Protein AF-A0A194Q373-F1 (afdb_monomer)

Secondary structure (DSSP, 8-state):
--HHHHHHHHHHHHHHHHHHHHHHHHTSSEEE--TTT--SS--SS-TTS--S---TTEEEEE---GGGS--GGGEEEEEEE---EEES---SHHHHHT-TT-HHHHHHHHHHHHHHHHHHHHHHHHHHHHH-

Organism: Papilio xuthus (NCBI:txid66420)

Solvent-accessible surface area (backbone atoms only — not comparable to full-atom values): 8047 Å² total; per-residue (Å²): 140,67,71,67,58,61,51,50,53,53,52,50,54,52,49,52,52,49,53,51,51,52,56,54,57,72,64,70,49,56,42,60,56,48,76,90,69,39,66,98,73,73,64,61,86,60,93,31,63,62,93,60,97,63,59,75,50,44,40,60,39,77,70,56,65,72,86,82,46,66,40,55,81,25,48,38,95,52,70,41,77,55,88,46,72,35,47,75,62,69,90,38,73,51,53,73,68,68,40,87,79,38,66,74,62,59,56,46,56,60,50,50,53,56,51,50,52,52,51,50,54,54,50,50,52,54,49,49,76,73,77,108

pLDDT: mean 74.17, std 11.22, range [48.75, 96.19]

Foldseek 3Di:
DPVVVVVVVVVVVVVVVVVVVVVVVVLPFKAFDDPQADDPDRDSDDQAQAPDPDPRQKDFDFPDDPVSHHHNVRGDPDIDGGPAIDGPDCPDPCNVVVCSPPVVVVVVVVVCVVVVVVVVVVVVVVCVVPPD

Mean predicted aligned error: 12.2 Å

Sequence (132 aa):
MENDNEGNEKEIEVIEKKEVEIIETMEKFSRCRIPECEGQYPVYNTTWWPNKNIDRCTRPLLKELTGGTCTNDSFSDAVAVCTEWVYETNDTVVAALNLACQPWKINMIGTMHNIGMALAMMGAGWLCDRYV

Radius of gyration: 22.71 Å; Cα contacts (8 Å, |Δi|>4): 108; chains: 1; bounding box: 66×28×63 Å

Structure (mmCIF, N/CA/C/O backbone):
data_AF-A0A194Q373-F1
#
_entry.id   AF-A0A194Q373-F1
#
loop_
_atom_site.group_PDB
_atom_site.id
_atom_site.type_symbol
_atom_site.label_atom_id
_atom_site.label_alt_id
_atom_site.label_comp_id
_atom_site.label_asym_id
_atom_site.label_entity_id
_atom_site.label_seq_id
_atom_site.pdbx_PDB_ins_code
_atom_site.Cartn_x
_atom_site.Cartn_y
_atom_site.Cartn_z
_atom_site.occupancy
_atom_site.B_iso_or_equiv
_atom_site.auth_seq_id
_atom_site.auth_comp_id
_atom_site.auth_asym_id
_atom_site.auth_atom_id
_atom_site.pdbx_PDB_model_num
ATOM 1 N N . MET A 1 1 ? 44.109 -13.020 -7.050 1.00 48.75 1 MET A N 1
ATOM 2 C CA . MET A 1 1 ? 42.808 -13.033 -7.750 1.00 48.75 1 MET A CA 1
ATOM 3 C C . MET A 1 1 ? 41.696 -13.573 -6.841 1.00 48.75 1 MET A C 1
ATOM 5 O O . MET A 1 1 ? 40.736 -14.122 -7.350 1.00 48.75 1 MET A O 1
ATOM 9 N N . GLU A 1 2 ? 41.802 -13.419 -5.512 1.00 51.16 2 GLU A N 1
ATOM 10 C CA . GLU A 1 2 ? 40.775 -13.887 -4.554 1.00 51.16 2 GLU A CA 1
ATOM 11 C C . GLU A 1 2 ? 40.077 -12.710 -3.838 1.00 51.16 2 GLU A C 1
ATOM 13 O O . GLU A 1 2 ? 38.953 -12.839 -3.373 1.00 51.16 2 GLU A O 1
ATOM 18 N N . ASN A 1 3 ? 40.699 -11.522 -3.832 1.00 50.38 3 ASN A N 1
ATOM 19 C CA . ASN A 1 3 ? 40.211 -10.340 -3.108 1.00 50.38 3 ASN A CA 1
ATOM 20 C C . ASN A 1 3 ? 39.096 -9.568 -3.842 1.00 50.38 3 ASN A C 1
ATOM 22 O O . ASN A 1 3 ? 38.404 -8.769 -3.219 1.00 50.38 3 ASN A O 1
ATOM 26 N N . ASP A 1 4 ? 38.920 -9.793 -5.147 1.00 53.31 4 ASP A N 1
ATOM 27 C CA . ASP A 1 4 ? 37.922 -9.079 -5.958 1.00 53.31 4 ASP A CA 1
ATOM 28 C C . ASP A 1 4 ? 36.523 -9.723 -5.854 1.00 53.31 4 ASP A C 1
ATOM 30 O O . ASP A 1 4 ? 35.511 -9.041 -6.013 1.00 53.31 4 ASP A O 1
ATOM 34 N N . ASN A 1 5 ? 36.446 -11.023 -5.532 1.00 55.12 5 ASN A N 1
ATOM 35 C CA . ASN A 1 5 ? 35.170 -11.719 -5.316 1.00 55.12 5 ASN A CA 1
ATOM 36 C C . ASN A 1 5 ? 34.545 -11.363 -3.961 1.00 55.12 5 ASN A C 1
ATOM 38 O O . ASN A 1 5 ? 33.350 -11.096 -3.896 1.00 55.12 5 ASN A O 1
ATOM 42 N N . GLU A 1 6 ? 35.351 -11.276 -2.899 1.00 55.47 6 GLU A N 1
ATOM 43 C CA . GLU A 1 6 ? 34.853 -10.943 -1.557 1.00 55.47 6 GLU A CA 1
ATOM 44 C C . GLU A 1 6 ? 34.407 -9.469 -1.440 1.00 55.47 6 GLU A C 1
ATOM 46 O O . GLU A 1 6 ? 33.537 -9.137 -0.635 1.00 55.47 6 GLU A O 1
ATOM 51 N N . GLY A 1 7 ? 34.966 -8.575 -2.267 1.00 59.47 7 GLY A N 1
ATOM 52 C CA . GLY A 1 7 ? 34.501 -7.190 -2.398 1.00 59.47 7 GLY A CA 1
ATOM 53 C C . GLY A 1 7 ? 33.138 -7.079 -3.089 1.00 59.47 7 GLY A C 1
ATOM 54 O O . GLY A 1 7 ? 32.255 -6.393 -2.580 1.00 59.47 7 GLY A O 1
ATOM 55 N N . ASN A 1 8 ? 32.945 -7.805 -4.196 1.00 56.56 8 ASN A N 1
ATOM 56 C CA . ASN A 1 8 ? 31.670 -7.840 -4.920 1.00 56.56 8 ASN A CA 1
ATOM 57 C C . ASN A 1 8 ? 30.547 -8.485 -4.096 1.00 56.56 8 ASN A C 1
ATOM 59 O O . ASN A 1 8 ? 29.430 -7.983 -4.101 1.00 56.56 8 ASN A O 1
ATOM 63 N N . GLU A 1 9 ? 30.826 -9.558 -3.355 1.00 65.81 9 GLU A N 1
ATOM 64 C CA . GLU A 1 9 ? 29.820 -10.230 -2.520 1.00 65.81 9 GLU A CA 1
ATOM 65 C C . GLU A 1 9 ? 29.308 -9.316 -1.393 1.00 65.81 9 GLU A C 1
ATOM 67 O O . GLU A 1 9 ? 28.106 -9.237 -1.149 1.00 65.81 9 GLU A O 1
ATOM 72 N N . LYS A 1 10 ? 30.201 -8.529 -0.778 1.00 70.19 10 LYS A N 1
ATOM 73 C CA . LYS A 1 10 ? 29.833 -7.534 0.243 1.00 70.19 10 LYS A CA 1
ATOM 74 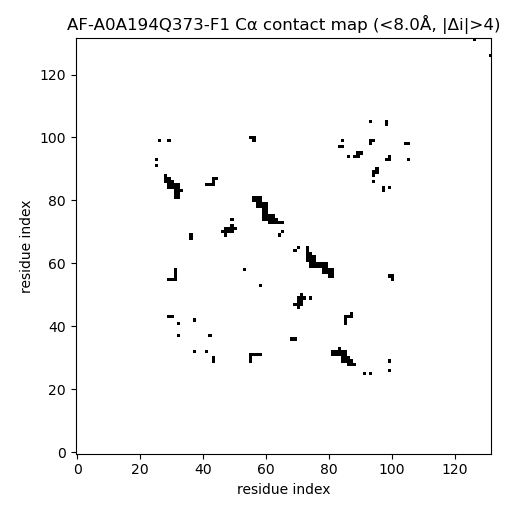C C . LYS A 1 10 ? 29.069 -6.348 -0.340 1.00 70.19 10 LYS A C 1
ATOM 76 O O . LYS A 1 10 ? 28.190 -5.809 0.327 1.00 70.19 10 LYS A O 1
ATOM 81 N N . GLU A 1 11 ? 29.382 -5.932 -1.564 1.00 72.19 11 GLU A N 1
ATOM 82 C CA . GLU A 1 11 ? 28.635 -4.877 -2.255 1.00 72.19 11 GLU A CA 1
ATOM 83 C C . GLU A 1 11 ? 27.217 -5.345 -2.616 1.00 72.19 11 GLU A C 1
ATOM 85 O O . GLU A 1 11 ? 26.255 -4.617 -2.372 1.00 72.19 11 GLU A O 1
ATOM 90 N N . ILE A 1 12 ? 27.069 -6.590 -3.081 1.00 69.75 12 ILE A N 1
ATOM 91 C CA . ILE A 1 12 ? 25.771 -7.221 -3.362 1.00 69.75 12 ILE A CA 1
ATOM 92 C C . ILE A 1 12 ? 24.933 -7.346 -2.082 1.00 69.75 12 ILE A C 1
ATOM 94 O O . ILE A 1 12 ? 23.765 -6.968 -2.091 1.00 69.75 12 ILE A O 1
ATOM 98 N N . GLU A 1 13 ? 25.519 -7.772 -0.958 1.00 72.06 13 GLU A N 1
ATOM 99 C CA . GLU A 1 13 ? 24.804 -7.882 0.324 1.00 72.06 13 GLU A CA 1
ATOM 100 C C . GLU A 1 13 ? 24.332 -6.510 0.854 1.00 72.06 13 GLU A C 1
ATOM 102 O O . GLU A 1 13 ? 23.273 -6.388 1.473 1.00 72.06 13 GLU A O 1
ATOM 107 N N . VAL A 1 14 ? 25.100 -5.443 0.594 1.00 75.12 14 VAL A N 1
ATOM 108 C CA . VAL A 1 14 ? 24.719 -4.058 0.924 1.00 75.12 14 VAL A CA 1
ATOM 109 C C . VAL A 1 14 ? 23.603 -3.552 0.009 1.00 75.12 14 VAL A C 1
ATOM 111 O O . VAL A 1 14 ? 22.728 -2.815 0.471 1.00 75.12 14 VAL A O 1
ATOM 114 N N . ILE A 1 15 ? 23.616 -3.932 -1.269 1.00 66.12 15 ILE A N 1
ATOM 115 C CA . ILE A 1 15 ? 22.561 -3.590 -2.229 1.00 66.12 15 ILE A CA 1
ATOM 116 C C . ILE A 1 15 ? 21.260 -4.319 -1.867 1.00 66.12 15 ILE A C 1
ATOM 118 O O . ILE A 1 15 ? 20.231 -3.657 -1.754 1.00 66.12 15 ILE A O 1
ATOM 122 N N . GLU A 1 16 ? 21.307 -5.621 -1.569 1.00 67.94 16 GLU A N 1
ATOM 123 C CA . GLU A 1 16 ? 20.138 -6.385 -1.109 1.00 67.94 16 GLU A CA 1
ATOM 124 C C . GLU A 1 16 ? 19.581 -5.833 0.209 1.00 67.94 16 GLU A C 1
ATOM 126 O O . GLU A 1 16 ? 18.374 -5.634 0.330 1.00 67.94 16 GLU A O 1
ATOM 131 N N . LYS A 1 17 ? 20.437 -5.500 1.188 1.00 67.25 17 LYS A N 1
ATOM 132 C CA . LYS A 1 17 ? 19.983 -4.864 2.440 1.00 67.25 17 LYS A CA 1
ATOM 133 C C . LYS A 1 17 ? 19.299 -3.523 2.198 1.00 67.25 17 LYS A C 1
ATOM 135 O O . LYS A 1 17 ? 18.291 -3.243 2.840 1.00 67.25 17 LYS A O 1
ATOM 140 N N . LYS A 1 18 ? 19.810 -2.708 1.272 1.00 65.44 18 LYS A N 1
ATOM 141 C CA . LYS A 1 18 ? 19.181 -1.431 0.907 1.00 65.44 18 LYS A CA 1
ATOM 142 C C . LYS A 1 18 ? 17.860 -1.622 0.174 1.00 65.44 18 LYS A C 1
ATOM 144 O O . LYS A 1 18 ? 16.928 -0.874 0.446 1.00 65.44 18 LYS A O 1
ATOM 149 N N . GLU A 1 19 ? 17.750 -2.594 -0.728 1.00 64.56 19 GLU A N 1
ATOM 150 C CA . GLU A 1 19 ? 16.474 -2.907 -1.381 1.00 64.56 19 GLU A CA 1
ATOM 151 C C . GLU A 1 19 ? 15.437 -3.393 -0.366 1.00 64.56 19 GLU A C 1
ATOM 153 O O . GLU A 1 19 ? 14.309 -2.907 -0.383 1.00 64.56 19 GLU A O 1
ATOM 158 N N . VAL A 1 20 ? 15.820 -4.265 0.572 1.00 59.88 20 VAL A N 1
ATOM 159 C CA . VAL A 1 20 ? 14.942 -4.709 1.666 1.00 59.88 20 VAL A CA 1
ATOM 160 C C . VAL A 1 20 ? 14.512 -3.529 2.542 1.00 59.88 20 VAL A C 1
ATOM 162 O O . VAL A 1 20 ? 13.328 -3.401 2.833 1.00 59.88 20 VAL A O 1
ATOM 165 N N . GLU A 1 21 ? 15.421 -2.617 2.894 1.00 55.38 21 GLU A N 1
ATOM 166 C CA . GLU A 1 21 ? 15.100 -1.428 3.696 1.00 55.38 21 GLU A CA 1
ATOM 167 C C . GLU A 1 21 ? 14.178 -0.442 2.949 1.00 55.38 21 GLU A C 1
ATOM 169 O O . GLU A 1 21 ? 13.283 0.152 3.557 1.00 55.38 21 GLU A O 1
ATOM 174 N N . ILE A 1 22 ? 14.330 -0.301 1.625 1.00 58.38 22 ILE A N 1
ATOM 175 C CA . ILE A 1 22 ? 13.426 0.484 0.762 1.00 58.38 22 ILE A CA 1
ATOM 176 C C . ILE A 1 22 ? 12.035 -0.162 0.713 1.00 58.38 22 ILE A C 1
ATOM 178 O O . ILE A 1 22 ? 11.024 0.529 0.851 1.00 58.38 22 ILE A O 1
ATOM 182 N N . ILE A 1 23 ? 11.963 -1.486 0.570 1.00 55.72 23 ILE A N 1
ATOM 183 C CA . ILE A 1 23 ? 10.697 -2.228 0.587 1.00 55.72 23 ILE A CA 1
ATOM 184 C C . ILE A 1 23 ? 10.024 -2.097 1.966 1.00 55.72 23 ILE A C 1
ATOM 186 O O . ILE A 1 23 ? 8.827 -1.816 2.031 1.00 55.72 23 ILE A O 1
ATOM 190 N N . GLU A 1 24 ? 10.783 -2.197 3.063 1.00 53.31 24 GLU A N 1
ATOM 191 C CA . GLU A 1 24 ? 10.288 -2.037 4.440 1.00 53.31 24 GLU A CA 1
ATOM 192 C C . GLU A 1 24 ? 9.826 -0.604 4.762 1.00 53.31 24 GLU A C 1
ATOM 194 O O . GLU A 1 24 ? 8.852 -0.414 5.496 1.00 53.31 24 GLU A O 1
ATOM 199 N N . THR A 1 25 ? 10.475 0.430 4.215 1.00 49.34 25 THR A N 1
ATOM 200 C CA . THR A 1 25 ? 10.076 1.833 4.446 1.00 49.34 25 THR A CA 1
ATOM 201 C C . THR A 1 25 ? 8.810 2.220 3.688 1.00 49.34 25 THR A C 1
ATOM 203 O O . THR A 1 25 ? 7.984 2.955 4.233 1.00 49.34 25 THR A O 1
ATOM 206 N N . MET A 1 26 ? 8.591 1.688 2.482 1.00 50.97 26 MET A N 1
ATOM 207 C CA . MET A 1 26 ? 7.334 1.883 1.739 1.00 50.97 26 MET A CA 1
ATOM 208 C C . MET A 1 26 ? 6.146 1.166 2.394 1.00 50.97 26 MET A C 1
ATOM 210 O O . MET A 1 26 ? 4.992 1.565 2.234 1.00 50.97 26 MET A O 1
ATOM 214 N N . GLU A 1 27 ? 6.432 0.125 3.168 1.00 54.09 27 GLU A N 1
ATOM 215 C CA . GLU A 1 27 ? 5.461 -0.692 3.884 1.00 54.09 27 GLU A CA 1
ATOM 216 C C . GLU A 1 27 ? 4.929 -0.044 5.180 1.00 54.09 27 GLU A C 1
ATOM 218 O O . GLU A 1 27 ? 3.919 -0.500 5.729 1.00 54.09 27 GLU A O 1
ATOM 223 N N . LYS A 1 28 ? 5.594 1.007 5.680 1.00 55.53 28 LYS A N 1
ATOM 224 C CA . LYS A 1 28 ? 5.406 1.538 7.042 1.00 55.53 28 LYS A CA 1
ATOM 225 C C . LYS A 1 28 ? 4.358 2.651 7.174 1.00 55.53 28 LYS A C 1
ATOM 227 O O . LYS A 1 28 ? 3.962 2.970 8.290 1.00 55.53 28 LYS A O 1
ATOM 232 N N . PHE A 1 29 ? 3.882 3.219 6.064 1.00 65.25 29 PHE A N 1
ATOM 233 C CA . PHE A 1 29 ? 3.102 4.469 6.060 1.00 65.25 29 PHE A CA 1
ATOM 234 C C . PHE A 1 29 ? 1.719 4.355 5.402 1.00 65.25 29 PHE A C 1
ATOM 236 O O . PHE A 1 29 ? 1.282 5.253 4.679 1.00 65.25 29 PHE A O 1
ATOM 243 N N . SER A 1 30 ? 1.019 3.238 5.618 1.00 72.00 30 SER A N 1
ATOM 244 C CA . SER A 1 30 ? -0.341 3.059 5.100 1.00 72.00 30 SER A CA 1
ATOM 245 C C . SER A 1 30 ? -1.289 2.534 6.172 1.00 72.00 30 SER A C 1
ATOM 247 O O . SER A 1 30 ? -1.009 1.558 6.865 1.00 72.00 30 SER A O 1
ATOM 249 N N . ARG A 1 31 ? -2.423 3.218 6.315 1.00 79.88 31 ARG A N 1
ATOM 250 C CA . ARG A 1 31 ? -3.511 2.889 7.238 1.00 79.88 31 ARG A CA 1
ATOM 251 C C . ARG A 1 31 ? -4.726 2.475 6.416 1.00 79.88 31 ARG A C 1
ATOM 253 O O . ARG A 1 31 ? -4.959 3.027 5.347 1.00 79.88 31 ARG A O 1
ATOM 260 N N . CYS A 1 32 ? -5.545 1.550 6.902 1.00 80.31 32 CYS A N 1
ATOM 261 C CA . CYS A 1 32 ? -6.787 1.213 6.210 1.00 80.31 32 CYS A CA 1
ATOM 262 C C . CYS A 1 32 ? -7.808 2.356 6.255 1.00 80.31 32 CYS A C 1
ATOM 264 O O . CYS A 1 32 ? -8.103 2.903 7.326 1.00 80.31 32 CYS A O 1
ATOM 266 N N . ARG A 1 33 ? -8.406 2.656 5.100 1.00 82.12 33 ARG A N 1
ATOM 267 C CA . ARG A 1 33 ? -9.517 3.599 4.994 1.00 82.12 33 ARG A CA 1
ATOM 268 C C . ARG A 1 33 ? -10.780 2.983 5.581 1.00 82.12 33 ARG A C 1
ATOM 270 O O . ARG A 1 33 ? -11.080 1.808 5.364 1.00 82.12 33 ARG A O 1
ATOM 277 N N . ILE A 1 34 ? -11.522 3.795 6.325 1.00 81.50 34 ILE A N 1
ATOM 278 C CA . ILE A 1 34 ? -12.803 3.403 6.916 1.00 81.50 34 ILE A CA 1
ATOM 279 C C . ILE A 1 34 ? -13.855 4.395 6.428 1.00 81.50 34 ILE A C 1
ATOM 281 O O . ILE A 1 34 ? -13.957 5.484 6.996 1.00 81.50 34 ILE A O 1
ATOM 285 N N . PRO A 1 35 ? -14.610 4.062 5.366 1.00 78.56 35 PRO A N 1
ATOM 286 C CA . PRO A 1 35 ? -15.582 4.985 4.782 1.00 78.56 35 PRO A CA 1
ATOM 287 C C . PRO A 1 35 ? -16.696 5.371 5.763 1.00 78.56 35 PRO A C 1
ATOM 289 O O . PRO A 1 35 ? -17.313 6.416 5.607 1.00 78.56 35 PRO A O 1
ATOM 292 N N . GLU A 1 36 ? -16.943 4.555 6.790 1.00 76.75 36 GLU A N 1
ATOM 293 C CA . GLU A 1 36 ? -17.932 4.829 7.832 1.00 76.75 36 GLU A CA 1
ATOM 294 C C . GLU A 1 36 ? -17.493 5.952 8.796 1.00 76.75 36 GLU A C 1
ATOM 296 O O . GLU A 1 36 ? -18.335 6.580 9.432 1.00 76.75 36 GLU A O 1
ATOM 301 N N . CYS A 1 37 ? -16.185 6.210 8.899 1.00 75.88 37 CYS A N 1
ATOM 302 C CA . CYS A 1 37 ? -15.587 7.198 9.805 1.00 75.88 37 CYS A CA 1
ATOM 303 C C . CYS A 1 37 ? -14.983 8.399 9.077 1.00 75.88 37 CYS A C 1
ATOM 305 O O . CYS A 1 37 ? -14.807 9.463 9.670 1.00 75.88 37 CYS A O 1
ATOM 307 N N . GLU A 1 38 ? -14.589 8.216 7.818 1.00 78.56 38 GLU A N 1
ATOM 308 C CA . GLU A 1 38 ? -13.841 9.203 7.054 1.00 78.56 38 GLU A CA 1
ATOM 309 C C . GLU A 1 38 ? -14.690 9.847 5.970 1.00 78.56 38 GLU A C 1
ATOM 311 O O . GLU A 1 38 ? -15.383 9.180 5.207 1.00 78.56 38 GLU A O 1
ATOM 316 N N . GLY A 1 39 ? -14.599 11.174 5.890 1.00 72.19 39 GLY A N 1
ATOM 317 C CA . GLY A 1 39 ? -15.281 11.956 4.870 1.00 72.19 39 GLY A CA 1
ATOM 318 C C . GLY A 1 39 ? -14.567 11.943 3.515 1.00 72.19 39 GLY A C 1
ATOM 319 O O . GLY A 1 39 ? -13.766 11.067 3.180 1.00 72.19 39 GLY A O 1
ATOM 320 N N . GLN A 1 40 ? -14.848 12.978 2.724 1.00 67.25 40 GLN A N 1
ATOM 321 C CA . GLN A 1 40 ? -14.303 13.148 1.374 1.00 67.25 40 GLN A CA 1
ATOM 322 C C . GLN A 1 40 ? -12.770 13.303 1.347 1.00 67.25 40 GLN A C 1
ATOM 324 O O . GLN A 1 40 ? -12.145 12.946 0.352 1.00 67.25 40 GLN A O 1
ATOM 329 N N . TYR A 1 41 ? -12.173 13.781 2.443 1.00 73.69 41 TYR A N 1
ATOM 330 C CA . TYR A 1 41 ? -10.728 13.948 2.605 1.00 73.69 41 TYR A CA 1
ATOM 331 C C . TYR A 1 41 ? -10.254 13.153 3.829 1.00 73.69 41 TYR A C 1
ATOM 333 O O . TYR A 1 41 ? -10.315 13.669 4.947 1.00 73.69 41 TYR A O 1
ATOM 341 N N . PRO A 1 42 ? -9.851 11.884 3.650 1.00 74.56 42 PRO A N 1
ATOM 342 C CA . PRO A 1 42 ? -9.332 11.076 4.744 1.00 74.56 42 PRO A CA 1
ATOM 343 C C . PRO A 1 42 ? -7.981 11.626 5.214 1.00 74.56 42 PRO A C 1
ATOM 345 O O . PRO A 1 42 ? -7.136 12.006 4.402 1.00 74.56 42 PRO A O 1
ATOM 348 N N . VAL A 1 43 ? -7.783 11.671 6.530 1.00 78.81 43 VAL A N 1
ATOM 349 C CA . VAL A 1 43 ? -6.538 12.135 7.151 1.00 78.81 43 VAL A CA 1
ATOM 350 C C . VAL A 1 43 ? -5.829 10.915 7.716 1.00 78.81 43 VAL A C 1
ATOM 352 O O . VAL A 1 43 ? -6.440 10.103 8.403 1.00 78.81 43 VAL A O 1
ATOM 355 N N . TYR A 1 44 ? -4.535 10.775 7.436 1.00 76.62 44 TYR A N 1
ATOM 356 C CA . TYR A 1 44 ? -3.763 9.628 7.911 1.00 76.62 44 TYR A CA 1
ATOM 357 C C . TYR A 1 44 ? -3.741 9.549 9.446 1.00 76.62 44 TYR A C 1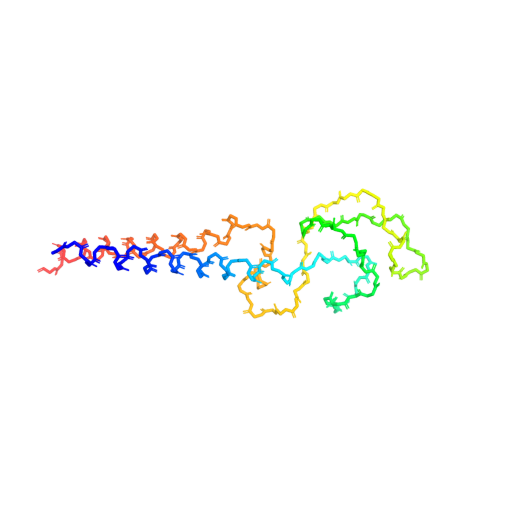
ATOM 359 O O . TYR A 1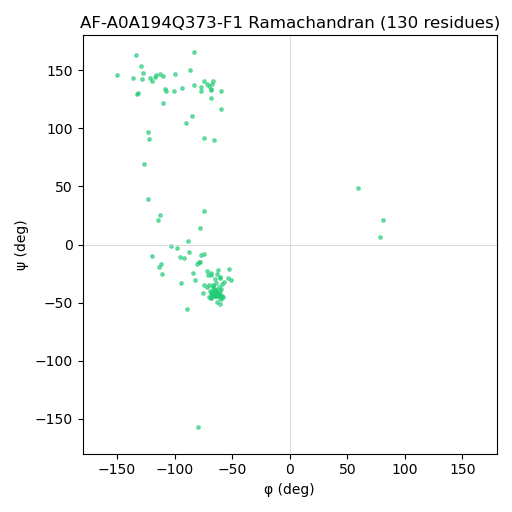 44 ? -4.099 8.525 10.031 1.00 76.62 44 TYR A O 1
ATOM 367 N N . ASN A 1 45 ? -3.391 10.661 10.101 1.00 77.00 45 ASN A N 1
ATOM 368 C CA . ASN A 1 45 ? -3.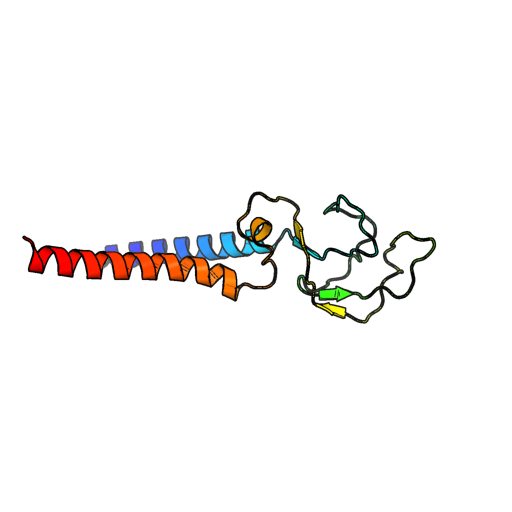310 10.739 11.553 1.00 77.00 45 ASN A CA 1
ATOM 369 C C . ASN A 1 45 ? -4.686 11.044 12.165 1.00 77.00 45 ASN A C 1
ATOM 371 O O . ASN A 1 45 ? -5.205 12.153 12.024 1.00 77.00 45 ASN A O 1
ATOM 375 N N . THR A 1 46 ? -5.273 10.066 12.853 1.00 78.94 46 THR A N 1
ATOM 376 C CA . THR A 1 46 ? -6.592 10.195 13.485 1.00 78.94 46 THR A CA 1
ATOM 377 C C . THR A 1 46 ? -6.543 9.775 14.947 1.00 78.94 46 THR A C 1
ATOM 379 O O . THR A 1 46 ? -5.863 8.825 15.318 1.00 78.94 46 THR A O 1
ATOM 382 N N . THR A 1 47 ? -7.284 10.480 15.801 1.00 79.12 47 THR A N 1
ATOM 383 C CA . THR A 1 47 ? -7.320 10.230 17.255 1.00 79.12 47 THR A CA 1
ATOM 384 C C . THR A 1 47 ? -8.194 9.040 17.649 1.00 79.12 47 THR A C 1
ATOM 386 O O . THR A 1 47 ? -8.124 8.554 18.778 1.00 79.12 47 THR A O 1
ATOM 389 N N . TRP A 1 48 ? -9.040 8.581 16.730 1.00 78.88 48 TRP A N 1
ATOM 390 C CA . TRP A 1 48 ? -10.015 7.521 16.952 1.00 78.88 48 TRP A CA 1
ATOM 391 C C . TRP A 1 48 ? -9.527 6.137 16.533 1.00 78.88 48 TRP A C 1
ATOM 393 O O . TRP A 1 48 ? -10.201 5.154 16.835 1.00 78.88 48 TRP A O 1
ATOM 403 N N . TRP A 1 49 ? -8.396 6.049 15.827 1.00 78.81 49 TRP A N 1
ATOM 404 C CA . TRP A 1 49 ? -7.865 4.773 15.371 1.00 78.81 49 TRP A CA 1
ATOM 405 C C . TRP A 1 49 ? -7.379 3.930 16.559 1.00 78.81 49 TRP A C 1
ATOM 407 O O . TRP A 1 49 ? -6.547 4.414 17.332 1.00 78.81 49 TRP A O 1
ATOM 417 N N . PRO A 1 50 ? -7.850 2.676 16.697 1.00 74.75 50 PRO A N 1
ATOM 418 C CA . PRO A 1 50 ? -7.503 1.821 17.819 1.00 74.75 50 PRO A CA 1
ATOM 419 C C . PRO A 1 50 ? -5.996 1.607 17.870 1.00 74.75 50 PRO A C 1
ATOM 421 O O . PRO A 1 50 ? -5.411 0.988 16.985 1.00 74.75 50 PRO A O 1
ATOM 424 N N . ASN A 1 51 ? -5.374 2.074 18.953 1.00 65.81 51 ASN A N 1
ATOM 425 C CA . ASN A 1 51 ? -3.934 1.954 19.205 1.00 65.81 51 ASN A CA 1
ATOM 426 C C . ASN A 1 51 ? -3.522 0.519 19.614 1.00 65.81 51 ASN A C 1
ATOM 428 O O . ASN A 1 51 ? -2.607 0.308 20.410 1.00 65.81 51 ASN A O 1
ATOM 432 N N . LYS A 1 52 ? -4.268 -0.481 19.131 1.00 68.06 52 LYS A N 1
ATOM 433 C CA . LYS A 1 52 ? -3.963 -1.903 19.273 1.00 68.06 52 LYS A CA 1
ATOM 434 C C . LYS A 1 52 ? -3.038 -2.306 18.123 1.00 68.06 52 LYS A C 1
ATOM 436 O O . LYS A 1 52 ? -3.133 -1.749 17.033 1.00 68.06 52 LYS A O 1
ATOM 441 N N . ASN A 1 53 ? -2.183 -3.303 18.351 1.00 65.19 53 ASN A N 1
ATOM 442 C CA . ASN A 1 53 ? -1.403 -3.935 17.284 1.00 65.19 53 ASN A CA 1
ATOM 443 C C . ASN A 1 53 ? -2.363 -4.658 16.331 1.00 65.19 53 ASN A C 1
ATOM 445 O O . ASN A 1 53 ? -2.727 -5.809 16.560 1.00 65.19 53 ASN A O 1
ATOM 449 N N . ILE A 1 54 ? -2.829 -3.937 15.319 1.00 68.81 54 ILE A N 1
ATOM 450 C CA . ILE A 1 54 ? -3.689 -4.440 14.256 1.00 68.81 54 ILE A CA 1
ATOM 451 C C . ILE A 1 54 ? -2.796 -4.694 13.050 1.00 68.81 54 ILE A C 1
ATOM 453 O O . ILE A 1 54 ? -1.989 -3.837 12.682 1.00 68.81 54 ILE A O 1
ATOM 457 N N . ASP A 1 55 ? -2.943 -5.864 12.432 1.00 70.00 55 ASP A N 1
ATOM 458 C CA . ASP A 1 55 ? -2.234 -6.165 11.195 1.00 70.00 55 ASP A CA 1
ATOM 459 C C . ASP A 1 55 ? -2.619 -5.146 10.122 1.00 70.00 55 ASP A C 1
ATOM 461 O O . ASP A 1 55 ? -3.802 -4.909 9.879 1.00 70.00 55 ASP A O 1
ATOM 465 N N . ARG A 1 56 ? -1.624 -4.590 9.424 1.00 68.75 56 ARG A N 1
ATOM 466 C CA . ARG A 1 56 ? -1.771 -3.528 8.406 1.00 68.75 56 ARG A CA 1
ATOM 467 C C . ARG A 1 56 ? -2.790 -3.818 7.290 1.00 68.75 56 ARG A C 1
ATOM 469 O O . ARG A 1 56 ? -3.253 -2.908 6.610 1.00 68.75 56 ARG A O 1
ATOM 476 N N . CYS A 1 57 ? -3.106 -5.094 7.076 1.00 77.06 57 CYS A N 1
ATOM 477 C CA . CYS A 1 57 ? -4.027 -5.571 6.041 1.00 77.06 57 CYS A CA 1
ATOM 478 C C . CYS A 1 57 ? -5.432 -5.850 6.549 1.00 77.06 57 CYS A C 1
ATOM 480 O O . CYS A 1 57 ? -6.313 -6.218 5.769 1.00 77.06 57 CYS A O 1
ATOM 482 N N . THR A 1 58 ? -5.638 -5.685 7.847 1.00 80.00 58 THR A N 1
ATOM 483 C CA . THR A 1 58 ? -6.911 -5.912 8.499 1.00 80.00 58 THR A CA 1
ATOM 484 C C . THR A 1 58 ? -7.369 -4.639 9.181 1.00 80.00 58 THR A C 1
ATOM 486 O O . THR A 1 58 ? -6.578 -3.870 9.721 1.00 80.00 58 THR A O 1
ATOM 489 N N . ARG A 1 59 ? -8.674 -4.405 9.152 1.00 81.75 59 ARG A N 1
ATOM 490 C CA . ARG A 1 59 ? -9.328 -3.372 9.942 1.00 81.75 59 ARG A CA 1
ATOM 491 C C . ARG A 1 59 ? -10.345 -4.033 10.862 1.00 81.75 59 ARG A C 1
ATOM 493 O O . ARG A 1 59 ? -11.032 -4.959 10.425 1.00 81.75 59 ARG A O 1
ATOM 500 N N . PRO A 1 60 ? -10.485 -3.573 12.108 1.00 80.38 60 PRO A N 1
ATOM 501 C CA . PRO A 1 60 ? -11.591 -4.001 12.941 1.00 80.38 60 PRO A CA 1
ATOM 502 C C . PRO A 1 60 ? -12.914 -3.478 12.366 1.00 80.38 60 PRO A C 1
ATOM 504 O O . PRO A 1 60 ? -12.999 -2.355 11.860 1.00 80.38 60 PRO A O 1
ATOM 507 N N . LEU A 1 61 ? -13.951 -4.307 12.426 1.00 79.06 61 LEU A N 1
ATOM 508 C CA . LEU A 1 61 ? -15.302 -3.952 12.011 1.00 79.06 61 LEU A CA 1
ATOM 509 C C . LEU A 1 61 ? -15.936 -3.024 13.047 1.00 79.06 61 LEU A C 1
ATOM 511 O O . LEU A 1 61 ? -15.781 -3.236 14.252 1.00 79.06 61 LEU A O 1
ATOM 515 N N . LEU A 1 62 ? -16.682 -2.021 12.585 1.00 78.88 62 LEU A N 1
ATOM 516 C CA . LEU A 1 62 ? -17.454 -1.153 13.470 1.00 78.88 62 LEU A CA 1
ATOM 517 C C . LEU A 1 62 ? -18.607 -1.940 14.102 1.00 78.88 62 LEU A C 1
ATOM 519 O O . LEU A 1 62 ? -19.335 -2.646 13.405 1.00 78.88 62 LEU A O 1
ATOM 523 N N . LYS A 1 63 ? -18.773 -1.800 15.420 1.00 75.06 63 LYS A N 1
ATOM 524 C CA . LYS A 1 63 ? -19.890 -2.386 16.169 1.00 75.06 63 LYS A CA 1
ATOM 525 C C . LYS A 1 63 ? -21.079 -1.431 16.212 1.00 75.06 63 LYS A C 1
ATOM 527 O O . LYS A 1 63 ? -22.171 -1.801 15.802 1.00 75.06 63 LYS A O 1
ATOM 532 N N . GLU A 1 64 ? -20.846 -0.212 16.691 1.00 69.88 64 GLU A N 1
ATOM 533 C CA . GLU A 1 64 ? -21.815 0.884 16.720 1.00 69.88 64 GLU A CA 1
ATOM 534 C C . GLU A 1 64 ? -21.094 2.230 16.607 1.00 69.88 64 GLU A C 1
ATOM 536 O O . GLU A 1 64 ? -19.987 2.400 17.117 1.00 69.88 64 GLU A O 1
ATOM 541 N N . LEU A 1 65 ? -21.738 3.190 15.940 1.00 70.25 65 L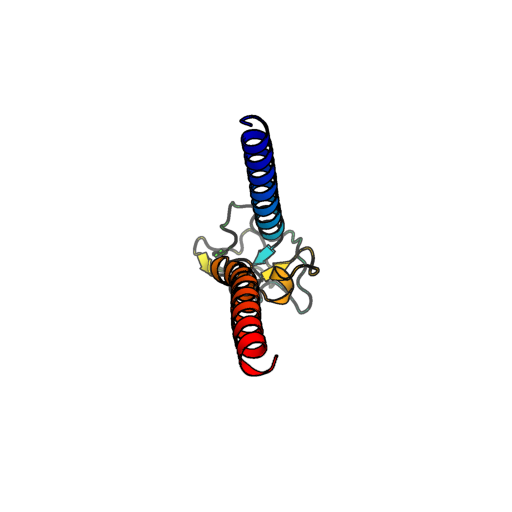EU A N 1
ATOM 542 C CA . LEU A 1 65 ? -21.291 4.579 15.861 1.00 70.25 65 LEU A CA 1
ATOM 543 C C . LEU A 1 65 ? -21.898 5.360 17.026 1.00 70.25 65 LEU A C 1
ATOM 545 O O . LEU A 1 65 ? -23.077 5.721 16.993 1.00 70.25 65 LEU A O 1
ATOM 549 N N . THR A 1 66 ? -21.100 5.663 18.044 1.00 62.78 66 THR A N 1
ATOM 550 C CA . THR A 1 66 ? -21.561 6.469 19.179 1.00 62.78 66 THR A CA 1
ATOM 551 C C . THR A 1 66 ? -21.680 7.938 18.757 1.00 62.78 66 THR A C 1
ATOM 553 O O . THR A 1 66 ? -20.721 8.697 18.831 1.00 62.78 66 THR A O 1
ATOM 556 N N . GLY A 1 67 ? -22.862 8.354 18.290 1.00 62.81 67 GLY A N 1
ATOM 557 C CA . GLY A 1 67 ? -23.139 9.755 17.932 1.00 62.81 67 GLY A CA 1
ATOM 558 C C . GLY A 1 67 ? -22.636 10.194 16.552 1.00 62.81 67 GLY A C 1
ATOM 559 O O . GLY A 1 67 ? -22.472 11.388 16.318 1.00 62.81 67 GLY A O 1
ATOM 560 N N . GLY A 1 68 ? -22.397 9.249 15.634 1.00 67.88 68 GLY A N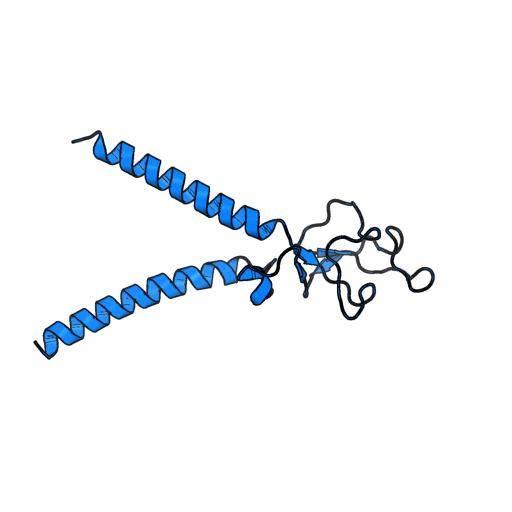 1
ATOM 561 C CA . GLY A 1 68 ? -21.949 9.543 14.264 1.00 67.88 68 GLY A CA 1
ATOM 562 C C . GLY A 1 68 ? -20.460 9.880 14.138 1.00 67.88 68 GLY A C 1
ATOM 563 O O . GLY A 1 68 ? -20.008 10.243 13.055 1.00 67.88 68 GLY A O 1
ATOM 564 N N . THR A 1 69 ? -19.694 9.748 15.221 1.00 68.62 69 THR A N 1
ATOM 565 C CA . THR A 1 69 ? -18.238 9.887 15.235 1.00 68.62 69 THR A CA 1
ATOM 566 C C . THR A 1 69 ? -17.590 8.576 15.650 1.00 68.62 69 THR A C 1
ATOM 568 O O . THR A 1 69 ? -18.111 7.835 16.483 1.00 68.62 69 THR A O 1
ATOM 571 N N . CYS A 1 70 ? -16.441 8.276 15.051 1.00 77.44 70 CYS A N 1
ATOM 572 C CA . CYS A 1 70 ? -15.672 7.101 15.422 1.00 77.44 70 CYS A CA 1
ATOM 573 C C . CYS A 1 70 ? -14.802 7.404 16.633 1.00 77.44 70 CYS A C 1
ATOM 575 O O . CYS A 1 70 ? -14.181 8.462 16.727 1.00 77.44 70 CYS A O 1
ATOM 577 N N . THR A 1 71 ? -14.765 6.458 17.561 1.00 77.38 71 THR A N 1
ATOM 578 C CA . THR A 1 71 ? -13.905 6.464 18.747 1.00 77.38 71 THR A CA 1
ATOM 579 C C . THR A 1 71 ? -13.255 5.095 18.901 1.00 77.38 71 THR A C 1
ATOM 581 O O . THR A 1 71 ? -13.723 4.115 18.323 1.00 77.38 71 THR A O 1
ATOM 584 N N . ASN A 1 72 ? -12.192 5.011 19.703 1.00 75.88 72 ASN A N 1
ATOM 585 C CA . ASN A 1 72 ? -11.461 3.761 19.939 1.00 75.88 72 ASN A CA 1
ATOM 586 C C . ASN A 1 72 ? -12.368 2.598 20.404 1.00 75.88 72 ASN A C 1
ATOM 588 O O . ASN A 1 72 ? -12.086 1.445 20.088 1.00 75.88 72 ASN A O 1
ATOM 592 N N . ASP A 1 73 ? -13.475 2.898 21.091 1.00 75.19 73 ASP A N 1
ATOM 593 C CA . ASP A 1 73 ? -14.433 1.912 21.617 1.00 75.19 73 ASP A CA 1
ATOM 594 C C . ASP A 1 73 ? -15.531 1.503 20.618 1.00 75.19 73 ASP A C 1
ATOM 596 O O . ASP A 1 73 ? -16.323 0.602 20.890 1.00 75.19 73 ASP A O 1
ATOM 600 N N . SER A 1 74 ? -15.594 2.152 19.451 1.00 75.19 74 SER A N 1
ATOM 601 C CA . SER A 1 74 ? -16.595 1.865 18.408 1.00 75.19 74 SER A CA 1
ATOM 602 C C . SER A 1 74 ? -16.274 0.590 17.608 1.00 75.19 74 SER A C 1
ATOM 604 O O . SER A 1 74 ? -17.088 0.116 16.808 1.00 75.19 74 SER A O 1
ATOM 606 N N . PHE A 1 75 ? -15.081 0.027 17.806 1.00 79.12 75 PHE A N 1
ATOM 607 C CA . PHE A 1 75 ? -14.559 -1.118 17.068 1.00 79.12 75 PHE A CA 1
ATOM 608 C C . PHE A 1 75 ? -14.862 -2.442 17.779 1.00 79.12 75 PHE A C 1
ATOM 610 O O . PHE A 1 75 ? -14.689 -2.578 18.988 1.00 79.12 75 PHE A O 1
ATOM 617 N N . SER A 1 76 ? -15.313 -3.434 17.014 1.00 78.62 76 SER A N 1
ATOM 618 C CA . SER A 1 76 ? -15.478 -4.816 17.474 1.00 78.62 76 SER A CA 1
ATOM 619 C C . SER A 1 76 ? -14.160 -5.596 17.405 1.00 78.62 76 SER A C 1
ATOM 621 O O . SER A 1 76 ? -13.221 -5.189 16.723 1.00 78.62 76 SER A O 1
ATOM 623 N N . ASP A 1 77 ? -14.112 -6.759 18.058 1.00 78.25 77 ASP A N 1
ATOM 624 C CA . ASP A 1 77 ? -12.989 -7.701 17.933 1.00 78.25 77 ASP A CA 1
ATOM 625 C C . ASP A 1 77 ? -12.984 -8.458 16.589 1.00 78.25 77 ASP A C 1
ATOM 627 O O . ASP A 1 77 ? -12.030 -9.171 16.279 1.00 78.25 77 ASP A O 1
ATOM 631 N N . ALA A 1 78 ? -14.039 -8.324 15.776 1.00 79.44 78 ALA A N 1
ATOM 632 C CA . ALA A 1 78 ? -14.079 -8.923 14.451 1.00 79.44 78 ALA A CA 1
ATOM 633 C C . ALA A 1 78 ? -13.241 -8.092 13.472 1.00 79.44 78 ALA A C 1
ATOM 635 O O . ALA A 1 78 ? -13.396 -6.874 13.386 1.00 79.44 78 ALA A O 1
ATOM 636 N N . VAL A 1 79 ? -12.379 -8.755 12.704 1.00 82.50 79 VAL A N 1
ATOM 637 C CA . VAL A 1 79 ? -11.490 -8.121 11.723 1.00 82.50 79 VAL A CA 1
ATOM 638 C C . VAL A 1 79 ? -11.921 -8.447 10.295 1.00 82.50 79 VAL A C 1
ATOM 640 O O . VAL A 1 79 ? -12.386 -9.548 10.006 1.00 82.50 79 VAL A O 1
ATOM 643 N N . ALA A 1 80 ? -11.754 -7.487 9.391 1.00 82.19 80 ALA A N 1
ATOM 644 C CA . ALA A 1 80 ? -12.004 -7.631 7.963 1.00 82.19 80 ALA A CA 1
ATOM 645 C C . ALA A 1 80 ? -10.796 -7.158 7.151 1.00 82.19 80 ALA A C 1
ATOM 647 O O . ALA A 1 80 ? -10.027 -6.310 7.600 1.00 82.19 80 ALA A O 1
ATOM 648 N N . VAL A 1 81 ? -10.634 -7.695 5.941 1.00 81.94 81 VAL A N 1
ATOM 649 C CA . VAL A 1 81 ? -9.538 -7.315 5.038 1.00 81.94 81 VAL A CA 1
ATOM 650 C C . VAL A 1 81 ? -9.757 -5.897 4.511 1.00 81.94 81 VAL A C 1
ATOM 652 O O . VAL A 1 81 ? -10.869 -5.529 4.128 1.00 81.94 81 VAL A O 1
ATOM 655 N N . CYS A 1 82 ? -8.694 -5.099 4.486 1.00 82.00 82 CYS A N 1
ATOM 656 C CA . CYS A 1 82 ? -8.730 -3.747 3.945 1.00 82.00 82 CYS A CA 1
ATOM 657 C C . CYS A 1 82 ? -8.702 -3.758 2.415 1.00 82.00 82 CYS A C 1
ATOM 659 O O . CYS A 1 82 ? -7.920 -4.483 1.802 1.00 82.00 82 CYS A O 1
ATOM 661 N N . THR A 1 83 ? -9.551 -2.934 1.806 1.00 77.94 83 THR A N 1
ATOM 662 C CA . THR A 1 83 ? -9.644 -2.761 0.347 1.00 77.94 83 THR A CA 1
ATOM 663 C C . THR A 1 83 ? -9.187 -1.385 -0.119 1.00 77.94 83 THR A C 1
ATOM 665 O O . THR A 1 83 ? -8.944 -1.192 -1.305 1.00 77.94 83 THR A O 1
ATOM 668 N N . GLU A 1 84 ? -9.101 -0.428 0.802 1.00 78.62 84 GLU A N 1
ATOM 669 C CA . GLU A 1 84 ? -8.708 0.951 0.548 1.00 78.62 84 GLU A CA 1
ATOM 670 C C . GLU A 1 84 ? -7.737 1.399 1.639 1.00 78.62 84 GLU A C 1
ATOM 672 O O . GLU A 1 84 ? -7.895 1.042 2.813 1.00 78.62 84 GLU A O 1
ATOM 677 N N . TRP A 1 85 ? -6.747 2.200 1.252 1.00 81.00 85 TRP A N 1
ATOM 678 C CA . TRP A 1 85 ? -5.689 2.669 2.134 1.00 81.00 85 TRP A CA 1
ATOM 679 C C . TRP A 1 85 ? -5.571 4.192 2.081 1.00 81.00 85 TRP A C 1
ATOM 681 O O . TRP A 1 85 ? -5.830 4.829 1.060 1.00 81.00 85 TRP A O 1
ATOM 691 N N . VAL A 1 86 ? -5.200 4.764 3.219 1.00 81.06 86 VAL A N 1
ATOM 692 C CA . VAL A 1 86 ? -4.845 6.166 3.412 1.00 81.06 86 VAL A CA 1
ATOM 693 C C . VAL A 1 86 ? -3.351 6.195 3.683 1.00 81.06 86 VAL A C 1
ATOM 695 O O . VAL A 1 86 ? -2.871 5.543 4.614 1.00 81.06 86 VAL A O 1
ATOM 698 N N . TYR A 1 87 ? -2.625 6.927 2.851 1.00 78.94 87 TYR A N 1
ATOM 699 C CA . TYR A 1 87 ? -1.175 7.040 2.919 1.00 78.94 87 TYR A CA 1
ATOM 700 C C . TYR A 1 87 ? -0.777 8.339 3.620 1.00 78.94 87 TYR A C 1
ATOM 702 O O . TYR A 1 87 ? -1.465 9.352 3.485 1.00 78.94 87 TYR A O 1
ATOM 710 N N . GLU A 1 88 ? 0.335 8.318 4.356 1.00 73.69 88 GLU A N 1
ATOM 711 C CA . GLU A 1 88 ? 0.922 9.547 4.909 1.00 73.69 88 GLU A CA 1
ATOM 712 C C . GLU A 1 88 ? 1.464 10.447 3.789 1.00 73.69 88 GLU A C 1
ATOM 714 O O . GLU A 1 88 ? 1.253 11.659 3.785 1.00 73.69 88 GLU A O 1
ATOM 719 N N . THR A 1 89 ? 2.101 9.829 2.795 1.00 67.75 89 THR A N 1
ATOM 720 C CA . THR A 1 89 ? 2.659 10.479 1.609 1.00 67.75 89 THR A CA 1
ATOM 721 C C . THR A 1 89 ? 2.233 9.729 0.349 1.00 67.75 89 THR A C 1
ATOM 723 O O . THR A 1 89 ? 2.353 8.508 0.249 1.00 67.75 89 THR A O 1
ATOM 726 N N . ASN A 1 90 ? 1.723 10.470 -0.641 1.00 64.88 90 ASN A N 1
ATOM 727 C CA . ASN A 1 90 ? 1.249 9.909 -1.914 1.00 64.88 90 ASN A CA 1
ATOM 728 C C . ASN A 1 90 ? 2.350 9.803 -2.984 1.00 64.88 90 ASN A C 1
ATOM 730 O O . ASN A 1 90 ? 2.075 9.382 -4.103 1.00 64.88 90 ASN A O 1
ATOM 734 N N . ASP A 1 91 ? 3.59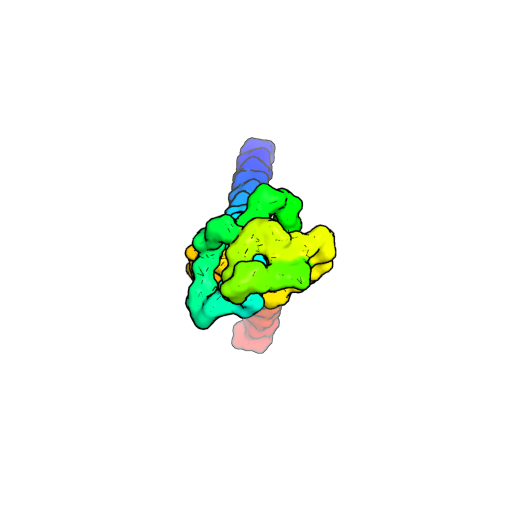6 10.147 -2.657 1.00 62.03 91 ASP A N 1
ATOM 735 C CA . ASP A 1 91 ? 4.707 10.230 -3.619 1.00 62.03 91 ASP A CA 1
ATOM 736 C C . ASP A 1 91 ? 5.301 8.861 -3.999 1.00 62.03 91 ASP A C 1
ATOM 738 O O . ASP A 1 91 ? 6.386 8.772 -4.573 1.00 62.03 91 ASP A O 1
ATOM 742 N N . THR A 1 92 ? 4.606 7.769 -3.678 1.00 68.56 92 THR A N 1
ATOM 743 C CA . THR A 1 92 ? 5.089 6.407 -3.901 1.00 68.56 92 THR A CA 1
ATOM 744 C C . THR A 1 92 ? 4.220 5.655 -4.903 1.00 68.56 92 THR A C 1
ATOM 746 O O . THR A 1 92 ? 2.998 5.800 -4.943 1.00 68.56 92 THR A O 1
ATOM 749 N N . VAL A 1 93 ? 4.845 4.778 -5.696 1.00 66.81 93 VAL A N 1
ATOM 750 C CA . VAL A 1 93 ? 4.147 3.893 -6.653 1.00 66.81 93 VAL A CA 1
ATOM 751 C C . VAL A 1 93 ? 3.107 3.011 -5.947 1.00 66.81 93 VAL A C 1
ATOM 753 O O . VAL A 1 93 ? 2.048 2.722 -6.501 1.00 66.81 93 VAL A O 1
ATOM 756 N N . VAL A 1 94 ? 3.380 2.633 -4.696 1.00 70.06 94 VAL A N 1
ATOM 757 C CA . VAL A 1 94 ? 2.471 1.847 -3.852 1.00 70.06 94 VAL A CA 1
ATOM 758 C C . VAL A 1 94 ? 1.214 2.639 -3.499 1.00 70.06 94 VAL A C 1
ATOM 760 O O . VAL A 1 94 ? 0.122 2.071 -3.554 1.00 70.06 94 VAL A O 1
ATOM 763 N N . ALA A 1 95 ? 1.354 3.933 -3.194 1.00 66.12 95 ALA A N 1
ATOM 764 C CA . ALA A 1 95 ? 0.228 4.826 -2.941 1.00 66.12 95 ALA A CA 1
ATOM 765 C C . ALA A 1 95 ? -0.586 5.097 -4.211 1.00 66.12 95 ALA A C 1
ATOM 767 O O . ALA A 1 95 ? -1.811 4.993 -4.197 1.00 66.12 95 ALA A O 1
ATOM 768 N N . ALA A 1 96 ? 0.094 5.358 -5.330 1.00 64.94 96 ALA A N 1
ATOM 769 C CA . ALA A 1 96 ? -0.554 5.640 -6.609 1.00 64.94 96 ALA A CA 1
ATOM 770 C C . ALA A 1 96 ? -1.415 4.472 -7.120 1.00 64.94 96 ALA A C 1
ATOM 772 O O . ALA A 1 96 ? -2.467 4.684 -7.719 1.00 64.94 96 ALA A O 1
ATOM 773 N N . LEU A 1 97 ? -0.969 3.236 -6.892 1.00 70.19 97 LEU A N 1
ATOM 774 C CA . LEU A 1 97 ? -1.637 2.036 -7.388 1.00 70.19 97 LEU A CA 1
ATOM 775 C C . LEU A 1 97 ? -2.445 1.288 -6.297 1.00 70.19 97 LEU A C 1
ATOM 777 O O . LEU A 1 97 ? -3.088 0.280 -6.593 1.00 70.19 97 LEU A O 1
ATOM 781 N N . ASN A 1 98 ? -2.433 1.782 -5.054 1.00 71.12 98 ASN A N 1
ATOM 782 C CA . ASN A 1 98 ? -3.202 1.278 -3.911 1.00 71.12 98 ASN A CA 1
ATOM 783 C C . ASN A 1 98 ? -2.920 -0.200 -3.541 1.00 71.12 98 ASN A C 1
ATOM 785 O O . ASN A 1 98 ? -3.830 -1.018 -3.396 1.00 71.12 98 ASN A O 1
ATOM 789 N N . LEU A 1 99 ? -1.636 -0.572 -3.435 1.00 72.38 99 LEU A N 1
ATOM 790 C CA . LEU A 1 99 ? -1.181 -1.968 -3.252 1.00 72.38 99 LEU A CA 1
ATOM 791 C C . LEU A 1 99 ? -0.534 -2.273 -1.902 1.00 72.38 99 LEU A C 1
ATOM 793 O O . LEU A 1 99 ? 0.246 -3.219 -1.799 1.00 72.38 99 LEU A O 1
ATOM 797 N N . ALA A 1 100 ? -0.863 -1.518 -0.858 1.00 71.19 100 ALA A N 1
ATOM 798 C CA . ALA A 1 100 ? -0.206 -1.647 0.447 1.00 71.19 100 ALA A CA 1
ATOM 799 C C . ALA A 1 100 ? -0.153 -3.090 1.001 1.00 71.19 100 ALA A C 1
ATOM 801 O O . ALA A 1 100 ? 0.804 -3.448 1.675 1.00 71.19 100 ALA A O 1
ATOM 802 N N . CYS A 1 101 ? -1.139 -3.938 0.685 1.00 75.62 101 CYS A N 1
ATOM 803 C CA . CYS A 1 101 ? -1.202 -5.334 1.143 1.00 75.62 101 CYS A CA 1
ATOM 804 C C . CYS A 1 101 ? -1.081 -6.385 0.038 1.00 75.62 101 CYS A C 1
ATOM 806 O O . CYS A 1 101 ? -1.512 -7.527 0.209 1.00 75.62 101 CYS A O 1
ATOM 808 N N . GLN A 1 102 ? -0.526 -6.020 -1.117 1.00 76.06 102 GLN A N 1
ATOM 809 C CA . GLN A 1 102 ? -0.324 -6.948 -2.231 1.00 76.06 102 GLN A CA 1
ATOM 810 C C . GLN A 1 102 ? 1.138 -6.929 -2.694 1.00 76.06 102 GLN A C 1
ATOM 812 O O . GLN A 1 102 ? 1.422 -6.496 -3.814 1.00 76.06 102 GLN A O 1
ATOM 817 N N . PRO A 1 103 ? 2.072 -7.445 -1.866 1.00 71.31 103 PRO A N 1
ATOM 818 C CA . PRO A 1 103 ? 3.507 -7.406 -2.164 1.00 71.31 103 PRO A CA 1
ATOM 819 C C . PRO A 1 103 ? 3.848 -8.122 -3.478 1.00 71.31 103 PRO A C 1
ATOM 821 O O . PRO A 1 103 ? 4.679 -7.664 -4.257 1.00 71.31 103 PRO A O 1
ATOM 824 N N . TRP A 1 104 ? 3.118 -9.193 -3.800 1.00 74.06 104 TRP A N 1
ATOM 825 C CA . TRP A 1 104 ? 3.296 -9.952 -5.039 1.00 74.06 104 TRP A CA 1
ATOM 826 C C . TRP A 1 104 ? 3.060 -9.127 -6.315 1.00 74.06 104 TRP A C 1
ATOM 828 O O . TRP A 1 104 ? 3.659 -9.420 -7.348 1.00 74.06 104 TRP A O 1
ATOM 838 N N . LYS A 1 105 ? 2.219 -8.087 -6.266 1.00 74.62 105 LYS A N 1
ATOM 839 C CA . LYS A 1 105 ? 1.976 -7.207 -7.418 1.00 74.62 105 LYS A CA 1
ATOM 840 C C . LYS A 1 105 ? 3.049 -6.133 -7.572 1.00 74.62 105 LYS A C 1
ATOM 842 O O . LYS A 1 105 ? 3.334 -5.737 -8.695 1.00 74.62 105 LYS A O 1
ATOM 847 N N . ILE A 1 106 ? 3.658 -5.685 -6.476 1.00 76.62 106 ILE A N 1
ATOM 848 C CA . ILE A 1 106 ? 4.775 -4.731 -6.520 1.00 76.62 106 ILE A CA 1
ATOM 849 C C . ILE A 1 106 ? 5.998 -5.423 -7.133 1.00 76.62 106 ILE A C 1
ATOM 851 O O . ILE A 1 106 ? 6.579 -4.911 -8.089 1.00 76.62 106 ILE A O 1
ATOM 855 N N . ASN A 1 107 ? 6.309 -6.645 -6.686 1.00 77.88 107 ASN A N 1
ATOM 856 C CA . ASN A 1 107 ? 7.419 -7.430 -7.237 1.00 77.88 107 ASN A CA 1
ATOM 857 C C . ASN A 1 107 ? 7.244 -7.736 -8.733 1.00 77.88 107 ASN A C 1
ATOM 859 O O . ASN A 1 107 ? 8.227 -7.841 -9.464 1.00 77.88 107 ASN A O 1
ATOM 863 N N . MET A 1 108 ? 6.003 -7.827 -9.217 1.00 81.62 108 MET A N 1
ATOM 864 C CA . MET A 1 108 ? 5.719 -8.039 -10.636 1.00 81.62 108 MET A CA 1
ATOM 865 C C . MET A 1 108 ? 6.179 -6.869 -11.521 1.00 81.62 108 MET A C 1
ATOM 867 O O . MET A 1 108 ? 6.544 -7.076 -12.675 1.00 81.62 108 MET A O 1
ATOM 871 N N . ILE A 1 109 ? 6.205 -5.640 -11.002 1.00 82.69 109 ILE A N 1
ATOM 872 C CA . ILE A 1 109 ? 6.670 -4.475 -11.769 1.00 82.69 109 ILE A CA 1
ATOM 873 C C . ILE A 1 109 ? 8.171 -4.613 -12.063 1.00 82.69 109 ILE A C 1
ATOM 875 O O . ILE A 1 109 ? 8.605 -4.405 -13.197 1.00 82.69 109 ILE A O 1
ATOM 879 N N . GLY A 1 110 ? 8.951 -5.047 -11.068 1.00 79.44 110 GLY A N 1
ATOM 880 C CA . GLY A 1 110 ? 10.379 -5.325 -11.236 1.00 79.44 110 GLY A CA 1
ATOM 881 C C . GLY A 1 110 ? 10.646 -6.461 -12.227 1.00 79.44 110 GLY A C 1
ATOM 882 O O . GLY A 1 110 ? 11.526 -6.349 -13.083 1.00 79.44 110 GLY A O 1
ATOM 883 N N . THR A 1 111 ? 9.845 -7.533 -12.195 1.00 86.69 111 THR A N 1
ATOM 884 C CA . THR A 1 111 ? 10.022 -8.648 -13.142 1.00 86.69 111 THR A CA 1
ATOM 885 C C . THR A 1 111 ? 9.715 -8.244 -14.581 1.00 86.69 111 THR A C 1
ATOM 887 O O . THR A 1 111 ? 10.445 -8.647 -15.487 1.00 86.69 111 THR A O 1
ATOM 890 N N . MET A 1 112 ? 8.701 -7.403 -14.813 1.00 89.81 112 MET A N 1
ATOM 891 C CA . MET A 1 112 ? 8.393 -6.888 -16.152 1.00 89.81 112 MET A CA 1
ATOM 892 C C . MET A 1 112 ? 9.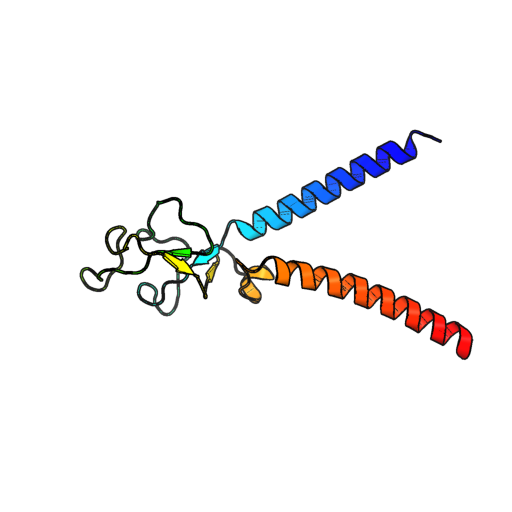554 -6.104 -16.761 1.00 89.81 112 MET A C 1
ATOM 894 O O . MET A 1 112 ? 9.804 -6.234 -17.958 1.00 89.81 112 MET A O 1
ATOM 898 N N . HIS A 1 113 ? 10.278 -5.322 -15.957 1.00 87.19 113 HIS A N 1
ATOM 899 C CA . HIS A 1 113 ? 11.433 -4.568 -16.437 1.00 87.19 113 HIS A CA 1
ATOM 900 C C . HIS A 1 113 ? 12.540 -5.501 -16.946 1.00 87.19 113 HIS A C 1
ATOM 902 O O . HIS A 1 113 ? 12.998 -5.370 -18.083 1.00 87.19 113 HIS A O 1
ATOM 908 N N . ASN A 1 114 ? 12.902 -6.503 -16.142 1.00 86.94 114 ASN A N 1
ATOM 909 C CA . ASN A 1 114 ? 13.936 -7.473 -16.502 1.00 86.94 114 ASN A CA 1
ATOM 910 C C . ASN A 1 114 ? 13.537 -8.326 -17.716 1.00 86.94 114 ASN A C 1
ATOM 912 O O . ASN A 1 114 ? 14.349 -8.540 -18.616 1.00 86.94 114 ASN A O 1
ATOM 916 N N . ILE A 1 115 ? 12.275 -8.764 -17.789 1.00 95.25 115 ILE A N 1
ATOM 917 C CA . ILE A 1 115 ? 11.755 -9.514 -18.943 1.00 95.25 115 ILE A CA 1
ATOM 918 C C . ILE A 1 115 ? 11.756 -8.639 -20.201 1.00 95.25 115 ILE A C 1
ATOM 920 O O . ILE A 1 115 ? 12.176 -9.094 -21.264 1.00 95.25 115 ILE A O 1
ATOM 924 N N . GLY A 1 116 ? 11.321 -7.381 -20.091 1.00 94.75 116 GLY A N 1
ATOM 925 C CA . GLY A 1 116 ? 11.325 -6.430 -21.200 1.00 94.75 116 GLY A CA 1
ATOM 926 C C . GLY A 1 116 ? 12.726 -6.217 -21.770 1.00 94.75 116 GLY A C 1
ATOM 927 O O . GLY A 1 116 ? 12.905 -6.273 -22.986 1.00 94.75 116 GLY A O 1
ATOM 928 N N . MET A 1 117 ? 13.732 -6.060 -20.904 1.00 94.12 117 MET A N 1
ATOM 929 C CA . MET A 1 117 ? 15.130 -5.949 -21.328 1.00 94.12 117 MET A CA 1
ATOM 930 C C . MET A 1 117 ? 15.642 -7.229 -21.994 1.00 94.12 117 MET A C 1
ATOM 932 O O . MET A 1 117 ? 16.254 -7.156 -23.060 1.00 94.12 117 MET A O 1
ATOM 936 N N . ALA A 1 118 ? 15.342 -8.404 -21.434 1.00 95.19 118 ALA A N 1
ATOM 937 C CA . ALA A 1 118 ? 15.740 -9.680 -22.026 1.00 95.19 118 ALA A CA 1
ATOM 938 C C . ALA A 1 118 ? 15.159 -9.860 -23.440 1.00 95.19 118 ALA A C 1
ATOM 940 O O . ALA A 1 118 ? 15.885 -10.183 -24.382 1.00 95.19 118 ALA A O 1
ATOM 941 N N . LEU A 1 119 ? 13.865 -9.577 -23.613 1.00 96.19 119 LEU A N 1
ATOM 942 C CA . LEU A 1 119 ? 13.197 -9.654 -24.913 1.00 96.19 119 LEU A CA 1
ATOM 943 C C . LEU A 1 119 ? 13.744 -8.626 -25.909 1.00 96.19 119 LEU A C 1
ATOM 945 O O . LEU A 1 119 ? 13.904 -8.950 -27.085 1.00 96.19 119 LEU A O 1
ATOM 949 N N . ALA A 1 120 ? 14.070 -7.414 -25.454 1.00 95.31 120 ALA A N 1
ATOM 950 C CA . ALA A 1 120 ? 14.678 -6.391 -26.298 1.00 95.31 120 ALA A CA 1
ATOM 951 C C . ALA A 1 120 ? 16.052 -6.833 -26.824 1.00 95.31 120 ALA A C 1
ATOM 953 O O . ALA A 1 120 ? 16.320 -6.692 -28.016 1.00 95.31 120 ALA A O 1
ATOM 954 N N . MET A 1 121 ? 16.895 -7.424 -25.971 1.00 93.62 121 MET A N 1
ATOM 955 C CA . MET A 1 121 ? 18.198 -7.948 -26.391 1.00 93.62 121 MET A CA 1
ATOM 956 C C . MET A 1 121 ? 18.061 -9.128 -27.357 1.00 93.62 121 MET A C 1
ATOM 958 O O . MET A 1 121 ? 18.763 -9.172 -28.366 1.00 93.62 121 MET A O 1
ATOM 962 N N . MET A 1 122 ? 17.129 -10.052 -27.100 1.00 93.06 12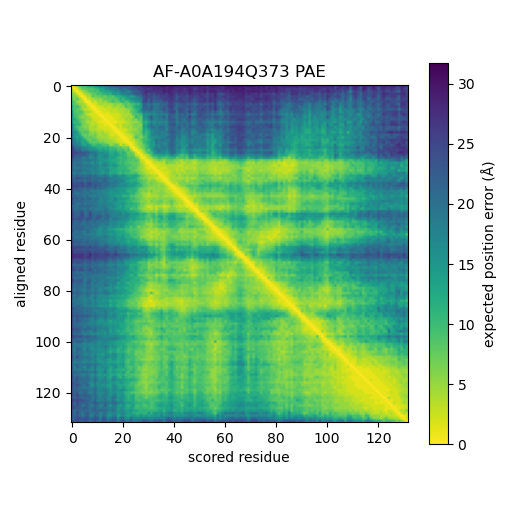2 MET A N 1
ATOM 963 C CA . MET A 1 122 ? 16.842 -11.158 -28.021 1.00 93.06 122 MET A CA 1
ATOM 964 C C . MET A 1 122 ? 16.364 -10.651 -29.387 1.00 93.06 122 MET A C 1
ATOM 966 O O . MET A 1 122 ? 16.846 -11.107 -30.424 1.00 93.06 122 MET A O 1
ATOM 970 N N . GLY A 1 123 ? 15.442 -9.684 -29.395 1.00 93.88 123 GLY A N 1
ATOM 971 C CA . GLY A 1 123 ? 14.924 -9.078 -30.619 1.00 93.88 123 GLY A CA 1
ATOM 972 C C . GLY A 1 123 ? 15.999 -8.320 -31.397 1.00 93.88 123 GLY A C 1
ATOM 973 O O . GLY A 1 123 ? 16.111 -8.492 -32.608 1.00 93.88 123 GLY A O 1
ATOM 974 N N . ALA A 1 124 ? 16.829 -7.533 -30.709 1.00 92.38 124 ALA A N 1
ATOM 975 C CA . ALA A 1 124 ? 17.954 -6.836 -31.322 1.00 92.38 124 ALA A CA 1
ATOM 976 C C . ALA A 1 124 ? 18.962 -7.817 -31.937 1.00 92.38 124 ALA A C 1
ATOM 978 O O . ALA A 1 124 ? 19.387 -7.609 -33.069 1.00 92.38 124 ALA A O 1
ATOM 979 N N . GLY A 1 125 ? 19.281 -8.919 -31.248 1.00 93.25 125 GLY A N 1
ATOM 980 C CA . GLY A 1 125 ? 20.139 -9.976 -31.789 1.00 93.25 125 GLY A CA 1
ATOM 981 C C . GLY A 1 125 ? 19.586 -10.576 -33.084 1.00 93.25 125 GLY A C 1
ATOM 982 O O . GLY A 1 125 ? 20.315 -10.699 -34.064 1.00 93.25 125 GLY A O 1
ATOM 983 N N . TRP A 1 126 ? 18.282 -10.869 -33.121 1.00 94.31 126 TRP A N 1
ATOM 984 C CA . TRP A 1 126 ? 17.626 -11.386 -34.325 1.00 94.31 126 TRP A CA 1
ATOM 985 C C . TRP A 1 126 ? 17.624 -10.380 -35.487 1.00 94.31 126 TRP A C 1
ATOM 987 O O . TRP A 1 126 ? 17.838 -10.758 -36.638 1.00 94.31 126 TRP A O 1
ATOM 997 N N . LEU A 1 127 ? 17.400 -9.092 -35.202 1.00 91.06 127 LEU A N 1
ATOM 998 C CA . LEU A 1 127 ? 17.439 -8.039 -36.219 1.00 91.06 127 LEU A CA 1
ATOM 999 C C . LEU A 1 127 ? 18.849 -7.846 -36.789 1.00 91.06 127 LEU A C 1
ATOM 1001 O O . LEU A 1 127 ? 18.991 -7.723 -38.005 1.00 91.06 127 LEU A O 1
ATOM 1005 N N . CYS A 1 128 ? 19.877 -7.850 -35.937 1.00 91.06 128 CYS A N 1
ATOM 1006 C CA . CYS A 1 128 ? 21.266 -7.746 -36.374 1.00 91.06 128 CYS A CA 1
ATOM 1007 C C . CYS A 1 128 ? 21.654 -8.905 -37.297 1.00 91.06 128 CYS A C 1
ATOM 1009 O O . CYS A 1 128 ? 22.248 -8.656 -38.331 1.00 91.06 128 CYS A O 1
ATOM 1011 N N . ASP A 1 129 ? 21.263 -10.141 -36.981 1.00 88.12 129 ASP A N 1
ATOM 1012 C CA . ASP A 1 129 ? 21.607 -11.320 -37.794 1.00 88.12 129 ASP A CA 1
ATOM 1013 C C . ASP A 1 129 ? 20.904 -11.341 -39.167 1.00 88.12 129 ASP A C 1
ATOM 1015 O O . ASP A 1 129 ? 21.377 -11.946 -40.128 1.00 88.12 129 ASP A O 1
ATOM 1019 N N . ARG A 1 130 ? 19.740 -10.685 -39.281 1.00 86.94 130 ARG A N 1
ATOM 1020 C CA . ARG A 1 130 ? 18.921 -10.729 -40.500 1.00 86.94 130 ARG A CA 1
ATOM 1021 C C . ARG A 1 130 ? 19.172 -9.572 -41.466 1.00 86.94 130 ARG A C 1
ATOM 1023 O O . ARG A 1 130 ? 18.962 -9.766 -42.671 1.00 86.94 130 ARG A O 1
ATOM 1030 N N . TYR A 1 131 ? 19.502 -8.390 -40.947 1.00 82.12 131 TYR A N 1
ATOM 1031 C CA . TYR A 1 131 ? 19.497 -7.126 -41.696 1.00 82.12 131 TYR A CA 1
ATOM 1032 C C . TYR A 1 131 ? 20.854 -6.413 -41.769 1.00 82.12 131 TYR A C 1
ATOM 1034 O O . TYR A 1 131 ? 20.962 -5.451 -42.532 1.00 82.12 131 TYR A O 1
ATOM 1042 N N . VAL A 1 132 ? 21.857 -6.858 -41.007 1.00 64.69 132 VAL A N 1
ATOM 1043 C CA . VAL A 1 132 ? 23.249 -6.380 -41.075 1.00 64.69 132 VAL A CA 1
ATOM 1044 C C . VAL A 1 132 ? 24.125 -7.511 -41.592 1.00 64.69 132 VAL A C 1
ATOM 1046 O O . VAL A 1 132 ? 24.949 -7.227 -42.489 1.00 64.69 132 VAL A O 1
#